Protein AF-A0A928ZDW4-F1 (afdb_monomer_lite)

Sequence (80 aa):
MAINKGITKQELAKQYGISWRTVYRTLKTCGLNTAKQRYSKDEELLFKFARSLFDGGFSKLQVADYINQFKTQKPITNYE

Secondary structure (DSSP, 8-state):
-----PEEHHHHHHHHT--HHHHHHHHHHTT--TT-SEE-HHHHHHHHHHHHHHHTT--HHHHHHHHHHHHHTS------

pLDDT: mean 83.92, std 15.69, range [35.5, 94.19]

Structure (mmCIF, N/CA/C/O backbone):
data_AF-A0A928ZDW4-F1
#
_entry.id   AF-A0A928ZDW4-F1
#
loop_
_atom_site.group_PDB
_atom_site.id
_atom_site.type_symbol
_atom_site.label_atom_id
_atom_site.label_alt_id
_atom_site.label_comp_id
_atom_site.label_asym_id
_atom_site.label_entity_id
_atom_site.label_seq_id
_atom_site.pdbx_PDB_ins_code
_atom_site.Cartn_x
_atom_site.Cartn_y
_atom_site.Cartn_z
_atom_site.occupancy
_atom_site.B_iso_or_equiv
_atom_site.auth_seq_id
_atom_site.auth_comp_id
_atom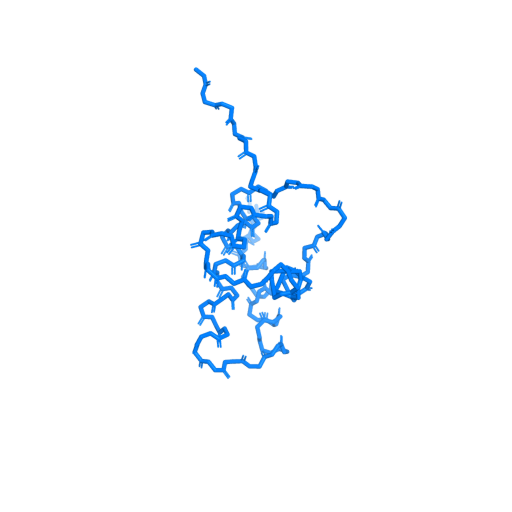_site.auth_asym_id
_atom_site.auth_atom_id
_atom_site.pdbx_PDB_model_num
ATOM 1 N N . MET A 1 1 ? -25.634 6.461 12.173 1.00 35.50 1 MET A N 1
ATOM 2 C CA . MET A 1 1 ? -24.238 6.949 12.262 1.00 35.50 1 MET A CA 1
ATOM 3 C C . MET A 1 1 ? -23.288 5.902 11.690 1.00 35.50 1 MET A C 1
ATOM 5 O O . MET A 1 1 ? -23.071 4.884 12.335 1.00 35.50 1 MET A O 1
ATOM 9 N N . ALA A 1 2 ? -22.750 6.100 10.483 1.00 44.38 2 ALA A N 1
ATOM 10 C CA . ALA A 1 2 ? -21.732 5.198 9.944 1.00 44.38 2 ALA A CA 1
ATOM 11 C C . ALA A 1 2 ? -20.380 5.544 10.580 1.00 44.38 2 ALA A C 1
ATOM 13 O O . ALA A 1 2 ? -19.806 6.598 10.314 1.00 44.38 2 ALA A O 1
ATOM 14 N N . ILE A 1 3 ? -19.895 4.670 11.459 1.00 50.84 3 ILE A N 1
ATOM 15 C CA . ILE A 1 3 ? -18.536 4.740 11.992 1.00 50.84 3 ILE A CA 1
ATOM 16 C C . ILE A 1 3 ? -17.607 4.684 10.774 1.00 50.84 3 ILE A C 1
ATOM 18 O O . ILE A 1 3 ? -17.647 3.701 10.035 1.00 50.84 3 ILE A O 1
ATOM 22 N N . ASN A 1 4 ? -16.803 5.727 10.535 1.00 56.25 4 ASN A N 1
ATOM 23 C CA . ASN A 1 4 ? -15.696 5.684 9.573 1.00 56.25 4 ASN A CA 1
ATOM 24 C C . ASN A 1 4 ? -14.678 4.653 10.084 1.00 56.25 4 ASN A C 1
ATOM 26 O O . ASN A 1 4 ? -13.696 4.975 10.751 1.00 56.25 4 ASN A O 1
ATOM 30 N N . LYS A 1 5 ? -14.977 3.375 9.864 1.00 72.19 5 LYS A N 1
ATOM 31 C CA . LYS A 1 5 ? -14.155 2.258 10.298 1.00 72.19 5 LYS A CA 1
ATOM 32 C C . LYS A 1 5 ? -13.066 2.120 9.245 1.00 72.19 5 LYS A C 1
ATOM 34 O O . LYS A 1 5 ? -13.328 1.656 8.144 1.00 72.19 5 LYS A O 1
ATOM 39 N N . GLY A 1 6 ? -11.875 2.626 9.558 1.00 82.50 6 GLY A N 1
ATOM 40 C CA . GLY A 1 6 ? -10.721 2.490 8.673 1.00 82.50 6 GLY A CA 1
ATOM 41 C C . GLY A 1 6 ? -10.438 1.022 8.346 1.00 82.50 6 GLY A C 1
ATOM 42 O O . GLY A 1 6 ? -10.686 0.142 9.176 1.00 82.50 6 GLY A O 1
ATOM 43 N N . ILE A 1 7 ? -9.908 0.771 7.153 1.00 89.62 7 ILE A N 1
ATOM 44 C CA . ILE A 1 7 ? -9.673 -0.574 6.629 1.00 89.62 7 ILE A CA 1
ATOM 45 C C . ILE A 1 7 ? -8.404 -1.186 7.228 1.00 89.62 7 ILE A C 1
ATOM 47 O O . ILE A 1 7 ? -7.402 -0.502 7.456 1.00 89.62 7 ILE A O 1
ATOM 51 N N . THR A 1 8 ? -8.423 -2.485 7.515 1.00 91.69 8 THR A N 1
ATOM 52 C CA . THR A 1 8 ? -7.241 -3.204 8.016 1.00 91.69 8 THR A CA 1
ATOM 53 C C . THR A 1 8 ? -6.392 -3.781 6.878 1.00 91.69 8 THR A C 1
ATOM 55 O O . THR A 1 8 ? -6.862 -3.988 5.762 1.00 91.69 8 THR A O 1
ATOM 58 N N . LYS A 1 9 ? -5.128 -4.137 7.158 1.00 91.31 9 LYS A N 1
ATOM 59 C CA . LYS A 1 9 ? -4.270 -4.830 6.168 1.00 91.31 9 LYS A CA 1
ATOM 60 C C . LYS A 1 9 ? -4.864 -6.160 5.695 1.00 91.31 9 LYS A C 1
ATOM 62 O O . LYS A 1 9 ? -4.634 -6.557 4.559 1.00 91.31 9 LYS A O 1
ATOM 67 N N . GLN A 1 10 ? -5.569 -6.867 6.579 1.00 90.88 10 GLN A N 1
ATOM 68 C CA . GLN A 1 10 ? -6.208 -8.140 6.248 1.00 90.88 10 GLN A CA 1
ATOM 69 C C . GLN A 1 10 ? -7.414 -7.940 5.330 1.00 90.88 10 GLN A C 1
ATOM 71 O O . GLN A 1 10 ? -7.603 -8.726 4.408 1.00 90.88 10 GLN A O 1
ATOM 76 N N . GLU A 1 11 ? -8.194 -6.881 5.539 1.00 91.38 11 GLU A N 1
ATOM 77 C CA . GLU A 1 11 ? -9.288 -6.528 4.633 1.00 91.38 11 GLU A CA 1
ATOM 78 C C . GLU A 1 11 ? -8.768 -6.081 3.270 1.00 91.38 11 GLU A C 1
ATOM 80 O O . GLU A 1 11 ? -9.241 -6.596 2.264 1.00 91.38 11 GLU A O 1
ATOM 85 N N . LEU A 1 12 ? -7.718 -5.252 3.223 1.00 91.44 12 LEU A N 1
ATOM 86 C CA . LEU A 1 12 ? -7.036 -4.910 1.968 1.00 91.44 12 LEU A CA 1
ATOM 87 C C . LEU A 1 12 ? -6.526 -6.161 1.235 1.00 91.44 12 LEU A C 1
ATOM 89 O O . LEU A 1 12 ? -6.695 -6.288 0.028 1.00 91.44 12 LEU A O 1
ATOM 93 N N . ALA A 1 13 ? -5.927 -7.114 1.950 1.00 93.81 13 ALA A N 1
ATOM 94 C CA . ALA A 1 13 ? -5.461 -8.364 1.352 1.00 93.81 13 ALA A CA 1
ATOM 95 C C . ALA A 1 13 ? -6.616 -9.161 0.722 1.00 93.81 13 ALA A C 1
ATOM 97 O O . ALA A 1 13 ? -6.506 -9.604 -0.420 1.00 93.81 13 ALA A O 1
ATOM 98 N N . LYS A 1 14 ? -7.737 -9.298 1.443 1.00 93.25 14 LYS A N 1
ATOM 99 C CA . LYS A 1 14 ? -8.933 -10.003 0.961 1.00 93.25 14 LYS A CA 1
ATOM 100 C C . LYS A 1 14 ? -9.584 -9.293 -0.225 1.00 93.25 14 LYS A C 1
ATOM 102 O O . LYS A 1 14 ? -9.882 -9.941 -1.218 1.00 93.25 14 LYS A O 1
ATOM 107 N N . GLN A 1 15 ? -9.769 -7.979 -0.135 1.00 91.12 15 GLN A N 1
ATOM 108 C CA . GLN A 1 15 ? -10.451 -7.176 -1.151 1.00 91.12 15 GLN A CA 1
ATOM 109 C C . GLN A 1 15 ? -9.712 -7.181 -2.490 1.00 91.12 15 GLN A C 1
ATOM 111 O O . GLN A 1 15 ? -10.344 -7.230 -3.538 1.00 91.12 15 GLN A O 1
ATOM 116 N N . TYR A 1 16 ? -8.380 -7.146 -2.456 1.00 89.38 16 TYR A N 1
ATOM 117 C CA . TYR A 1 16 ? -7.555 -7.131 -3.663 1.00 89.38 16 TYR A CA 1
ATOM 118 C C . TYR A 1 16 ? -7.073 -8.529 -4.076 1.00 89.38 16 TYR A C 1
ATOM 120 O O . TYR A 1 16 ? -6.371 -8.650 -5.074 1.00 89.38 16 TYR A O 1
ATOM 128 N N . GLY A 1 17 ? -7.406 -9.580 -3.316 1.00 92.94 17 GLY A N 1
ATOM 129 C CA . GLY A 1 17 ? -6.955 -10.946 -3.595 1.00 92.94 17 GLY A CA 1
ATOM 130 C C . GLY A 1 17 ? -5.432 -11.118 -3.546 1.00 92.94 17 GLY A C 1
ATOM 131 O O . GLY A 1 17 ? -4.887 -11.968 -4.244 1.00 92.94 17 GLY A O 1
ATOM 132 N N . ILE A 1 18 ? -4.724 -10.308 -2.750 1.00 93.12 18 ILE A N 1
ATOM 133 C CA . ILE A 1 18 ? -3.256 -10.316 -2.679 1.00 93.12 18 ILE A CA 1
ATOM 134 C C . ILE A 1 18 ? -2.742 -10.685 -1.291 1.00 93.12 18 ILE A C 1
ATOM 136 O O . ILE A 1 18 ? -3.364 -10.430 -0.262 1.00 93.12 18 ILE A O 1
ATOM 140 N N . SER A 1 19 ? -1.525 -11.220 -1.252 1.00 93.94 19 SER A N 1
ATOM 141 C CA . SER A 1 19 ? -0.847 -11.567 -0.006 1.00 93.94 19 SER A CA 1
ATOM 142 C C . SER A 1 19 ? -0.667 -10.358 0.917 1.00 93.94 19 SER A C 1
ATOM 144 O O . SER A 1 19 ? -0.272 -9.273 0.486 1.00 93.94 19 SER A O 1
ATOM 146 N N . TRP A 1 20 ? -0.814 -10.576 2.227 1.00 90.81 20 TRP A N 1
ATOM 147 C CA . TRP A 1 20 ? -0.563 -9.557 3.256 1.00 90.81 20 TRP A CA 1
ATOM 148 C C . TRP A 1 20 ? 0.830 -8.908 3.139 1.00 90.81 20 TRP A C 1
ATOM 150 O O . TRP A 1 20 ? 0.984 -7.704 3.339 1.00 90.81 20 TRP A O 1
ATOM 160 N N . ARG A 1 21 ? 1.850 -9.684 2.737 1.00 93.81 21 ARG A N 1
ATOM 161 C CA . ARG A 1 21 ? 3.205 -9.170 2.459 1.00 93.81 21 ARG A CA 1
ATOM 162 C C . ARG A 1 21 ? 3.224 -8.168 1.300 1.00 93.81 21 ARG A C 1
ATOM 164 O O . ARG A 1 21 ? 3.963 -7.187 1.366 1.00 93.81 21 ARG A O 1
ATOM 171 N N . THR A 1 22 ? 2.421 -8.396 0.263 1.00 94.06 22 THR A N 1
ATOM 172 C CA . THR A 1 22 ? 2.267 -7.475 -0.870 1.00 94.06 22 THR A CA 1
ATOM 173 C C . THR A 1 22 ? 1.591 -6.193 -0.409 1.00 94.06 22 THR A C 1
ATOM 175 O O . THR 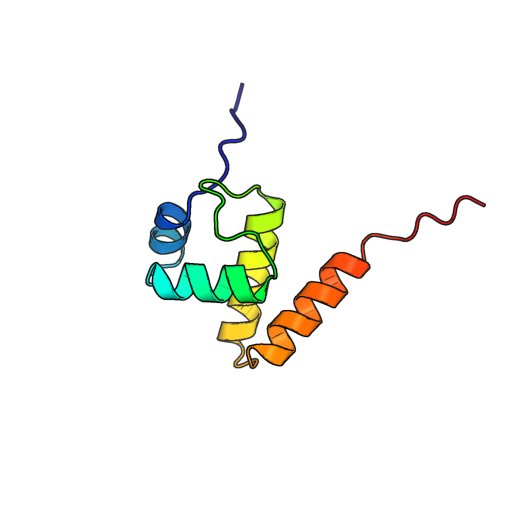A 1 22 ? 2.122 -5.117 -0.667 1.00 94.06 22 THR A O 1
ATOM 178 N N . VAL A 1 23 ? 0.513 -6.301 0.379 1.00 94.19 23 VAL A N 1
ATOM 179 C CA . VAL A 1 23 ? -0.150 -5.139 0.994 1.00 94.19 23 VAL A CA 1
ATOM 180 C C . VAL A 1 23 ? 0.852 -4.304 1.794 1.00 94.19 23 VAL A C 1
ATOM 182 O O . VAL A 1 23 ? 0.983 -3.104 1.569 1.00 94.19 23 VAL A O 1
ATOM 185 N N . TYR A 1 24 ? 1.624 -4.943 2.678 1.00 93.81 24 TYR A N 1
ATOM 186 C CA . TYR A 1 24 ? 2.650 -4.277 3.482 1.00 93.81 24 TYR A CA 1
ATOM 187 C C . TYR A 1 24 ? 3.689 -3.542 2.619 1.00 93.81 24 TYR A C 1
ATOM 189 O O . TYR A 1 24 ? 4.017 -2.386 2.892 1.00 93.81 24 TYR A O 1
ATOM 197 N N . ARG A 1 25 ? 4.198 -4.183 1.558 1.00 93.50 25 ARG A N 1
ATOM 198 C CA . ARG A 1 25 ? 5.191 -3.584 0.650 1.00 93.50 25 ARG A CA 1
ATOM 199 C C . ARG A 1 25 ? 4.624 -2.400 -0.129 1.00 93.50 25 ARG A C 1
ATOM 201 O O . ARG A 1 25 ? 5.318 -1.394 -0.273 1.00 93.50 25 ARG A O 1
ATOM 208 N N . THR A 1 26 ? 3.385 -2.497 -0.604 1.00 93.94 26 THR A N 1
ATOM 209 C CA . THR A 1 26 ? 2.706 -1.398 -1.296 1.00 93.94 26 THR A CA 1
ATOM 210 C C . THR A 1 26 ? 2.479 -0.225 -0.345 1.00 93.94 26 THR A C 1
ATOM 212 O O . THR A 1 26 ? 2.910 0.877 -0.660 1.00 93.94 26 THR A O 1
ATOM 215 N N . LEU A 1 27 ? 1.955 -0.459 0.866 1.00 93.12 27 LEU A N 1
ATOM 216 C CA . LEU A 1 27 ? 1.786 0.585 1.889 1.00 93.12 27 LEU A CA 1
ATOM 217 C C . LEU A 1 27 ? 3.113 1.275 2.244 1.00 93.12 27 LEU A C 1
ATOM 219 O O . LEU A 1 27 ? 3.169 2.500 2.345 1.00 93.12 27 LEU A O 1
ATOM 223 N N . LYS A 1 28 ? 4.198 0.501 2.375 1.00 93.69 28 LYS A N 1
ATOM 224 C CA . LYS A 1 28 ? 5.547 1.040 2.602 1.00 93.69 28 LYS A CA 1
ATOM 225 C C . LYS A 1 28 ? 6.025 1.899 1.428 1.00 93.69 28 LYS A C 1
ATOM 227 O O . LYS A 1 28 ? 6.681 2.909 1.647 1.00 93.69 28 LYS A O 1
ATOM 232 N N . THR A 1 29 ? 5.692 1.516 0.196 1.00 92.25 29 THR A N 1
ATOM 233 C CA . THR A 1 29 ? 6.026 2.288 -1.016 1.00 92.25 29 THR A CA 1
ATOM 234 C C . THR A 1 29 ? 5.247 3.598 -1.071 1.00 92.25 29 THR A C 1
ATOM 236 O O . THR A 1 29 ? 5.811 4.623 -1.428 1.00 92.25 29 THR A O 1
ATOM 239 N N . CYS A 1 30 ? 3.994 3.600 -0.610 1.00 90.06 30 CYS A N 1
ATOM 240 C CA . CYS A 1 30 ? 3.201 4.819 -0.460 1.00 90.06 30 CYS A CA 1
ATOM 241 C C . CYS A 1 30 ? 3.711 5.755 0.657 1.00 90.06 30 CYS A C 1
ATOM 243 O O . CYS A 1 30 ? 3.128 6.818 0.878 1.00 90.06 30 CYS A O 1
ATOM 245 N N . GLY A 1 31 ? 4.738 5.362 1.420 1.00 89.25 31 GLY A N 1
ATOM 246 C CA . GLY A 1 31 ? 5.224 6.110 2.581 1.00 89.25 31 GLY A CA 1
ATOM 247 C C . GLY A 1 31 ? 4.208 6.176 3.726 1.00 89.25 31 GLY A C 1
ATOM 248 O O . GLY A 1 31 ? 4.192 7.149 4.475 1.00 89.25 31 GLY A O 1
ATOM 249 N N . LEU A 1 32 ? 3.313 5.188 3.829 1.00 88.69 32 LEU A N 1
ATOM 250 C CA . LEU A 1 32 ? 2.321 5.107 4.900 1.00 88.69 32 LEU A CA 1
ATOM 251 C C . LEU A 1 32 ? 2.898 4.398 6.125 1.00 88.69 32 LEU A C 1
ATOM 253 O O . LEU A 1 32 ? 3.727 3.490 6.015 1.00 88.69 32 LEU A O 1
ATOM 257 N N . ASN A 1 33 ? 2.414 4.769 7.312 1.00 90.00 33 ASN A N 1
ATOM 258 C CA . ASN A 1 33 ? 2.846 4.124 8.546 1.00 90.00 33 ASN A CA 1
ATOM 259 C C . ASN A 1 33 ? 2.314 2.679 8.611 1.00 90.00 33 ASN A C 1
ATOM 261 O O . ASN A 1 33 ? 1.118 2.422 8.783 1.00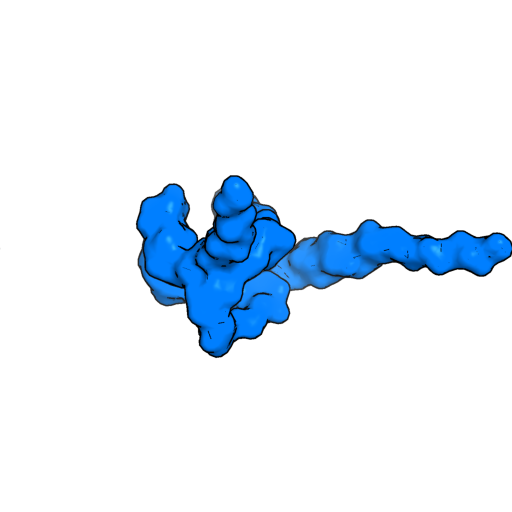 90.00 33 ASN A O 1
ATOM 265 N N . THR A 1 34 ? 3.220 1.708 8.498 1.00 89.25 34 THR A N 1
ATOM 266 C CA . THR A 1 34 ? 2.882 0.282 8.532 1.00 89.25 34 THR A CA 1
ATOM 267 C C . THR A 1 34 ? 2.635 -0.266 9.937 1.00 89.25 34 THR A C 1
ATOM 269 O O . THR A 1 34 ? 2.178 -1.401 10.042 1.00 89.25 34 THR A O 1
ATOM 272 N N . ALA A 1 35 ? 2.898 0.489 11.006 1.00 88.12 35 ALA A N 1
ATOM 273 C CA . ALA A 1 35 ? 2.550 0.090 12.373 1.00 88.12 35 ALA A CA 1
ATOM 274 C C . ALA A 1 35 ? 1.057 0.303 12.679 1.00 88.12 35 ALA A C 1
ATOM 276 O O . ALA A 1 35 ? 0.513 -0.320 13.589 1.00 88.12 35 ALA A O 1
ATOM 277 N N . LYS A 1 36 ? 0.364 1.132 11.885 1.00 87.81 36 LYS A N 1
ATOM 278 C CA . LYS A 1 36 ? -1.079 1.347 12.025 1.00 87.81 36 LYS A CA 1
ATOM 279 C C . LYS A 1 36 ? -1.858 0.047 11.811 1.00 87.81 36 LYS A C 1
ATOM 281 O O . LYS A 1 36 ? -1.567 -0.732 10.896 1.00 87.81 36 LYS A O 1
ATOM 286 N N . GLN A 1 37 ? -2.878 -0.164 12.640 1.00 86.69 37 GLN A N 1
ATOM 287 C CA . GLN A 1 37 ? -3.812 -1.283 12.486 1.00 86.69 37 GLN A CA 1
ATOM 288 C C . GLN A 1 37 ? -4.918 -0.986 11.465 1.00 86.69 37 GLN A C 1
ATOM 290 O O . GLN A 1 37 ? -5.359 -1.901 10.770 1.00 86.69 37 GLN A O 1
ATOM 295 N N . ARG A 1 38 ? -5.338 0.282 11.357 1.00 89.94 38 ARG A N 1
ATOM 296 C CA . ARG A 1 38 ? -6.403 0.754 10.463 1.00 89.94 38 ARG A CA 1
ATOM 297 C C . ARG A 1 38 ? -5.927 1.934 9.622 1.00 89.94 38 ARG A C 1
ATOM 299 O O . ARG A 1 38 ? -5.163 2.760 10.119 1.00 89.94 38 ARG A O 1
ATOM 306 N N . TYR A 1 39 ? -6.404 1.990 8.386 1.00 89.12 39 TYR A N 1
ATOM 307 C CA . TYR A 1 39 ? -6.083 3.012 7.395 1.00 89.12 39 TYR A CA 1
ATOM 308 C C . TYR A 1 39 ? -7.332 3.814 7.036 1.00 89.12 39 TYR A C 1
ATOM 310 O O . TYR A 1 39 ? -8.417 3.250 6.885 1.00 89.12 39 TYR A O 1
ATOM 318 N N . SER A 1 40 ? -7.184 5.130 6.927 1.00 90.44 40 SER A N 1
ATOM 319 C CA . SER A 1 40 ? -8.260 6.028 6.495 1.00 90.44 40 SER A CA 1
ATOM 320 C C . SER A 1 40 ? -8.570 5.861 5.004 1.00 90.44 40 SER A C 1
ATOM 322 O O . SER A 1 40 ? -7.769 5.300 4.256 1.00 90.44 40 SER A O 1
ATOM 324 N N . LYS A 1 41 ? -9.700 6.415 4.545 1.00 87.00 41 LYS A N 1
ATOM 325 C CA . LYS A 1 41 ? -10.077 6.396 3.120 1.00 87.00 41 LYS A CA 1
ATOM 326 C C . LYS A 1 41 ? -9.012 7.029 2.215 1.00 87.00 41 LYS A C 1
ATOM 328 O O . LYS A 1 41 ? -8.723 6.479 1.161 1.00 87.00 41 LYS A O 1
ATOM 333 N N . ASP A 1 42 ? -8.375 8.122 2.638 1.00 86.75 42 ASP A N 1
ATOM 334 C CA . ASP A 1 42 ? -7.258 8.731 1.898 1.00 86.75 42 ASP A CA 1
ATOM 335 C C . ASP A 1 42 ? -6.060 7.782 1.745 1.00 86.75 42 ASP A C 1
ATOM 337 O O . ASP A 1 42 ? -5.445 7.695 0.685 1.00 86.75 42 ASP A O 1
ATOM 341 N N . GLU A 1 43 ? -5.735 7.028 2.798 1.00 89.81 43 GLU A N 1
ATOM 342 C CA . GLU A 1 43 ? -4.640 6.053 2.778 1.00 89.81 43 GLU A CA 1
ATOM 343 C C . GLU A 1 43 ? -4.986 4.849 1.883 1.00 89.81 43 GLU A C 1
ATOM 345 O O . GLU A 1 43 ? -4.122 4.336 1.170 1.00 89.81 43 GLU A O 1
ATOM 350 N N . GLU A 1 44 ? -6.255 4.432 1.871 1.00 90.56 44 GLU A N 1
ATOM 351 C CA . GLU A 1 44 ? -6.774 3.417 0.950 1.00 90.56 44 GLU A CA 1
ATOM 352 C C . GLU A 1 44 ? -6.721 3.886 -0.513 1.00 90.56 44 GLU A C 1
ATOM 354 O O . GLU A 1 44 ? -6.317 3.121 -1.389 1.00 90.56 44 GLU A O 1
ATOM 359 N N . LEU A 1 45 ? -7.055 5.150 -0.791 1.00 89.94 45 LEU A N 1
ATOM 360 C CA . LEU A 1 45 ? -6.947 5.731 -2.133 1.00 89.94 45 LEU A CA 1
ATOM 361 C C . LEU A 1 45 ? -5.499 5.730 -2.634 1.00 89.94 45 LEU A C 1
ATOM 363 O O . LEU A 1 45 ? -5.245 5.313 -3.765 1.00 89.94 45 LEU A O 1
ATOM 367 N N . LEU A 1 46 ? -4.538 6.107 -1.783 1.00 90.81 46 LEU A N 1
ATOM 368 C CA . LEU A 1 46 ? -3.110 6.024 -2.111 1.00 90.81 46 LEU A CA 1
ATOM 369 C C . LEU A 1 46 ? -2.675 4.584 -2.404 1.00 90.81 46 LEU A C 1
ATOM 371 O O . LEU A 1 46 ? -1.915 4.341 -3.342 1.00 90.81 46 LEU A O 1
ATOM 375 N N . PHE A 1 47 ? -3.171 3.621 -1.625 1.00 92.31 47 PHE A N 1
ATOM 376 C CA . PHE A 1 47 ? -2.909 2.205 -1.859 1.00 92.31 47 PHE A CA 1
ATOM 377 C C . PHE A 1 47 ? -3.461 1.736 -3.212 1.00 92.31 47 PHE A C 1
ATOM 379 O O . PHE A 1 47 ? -2.747 1.079 -3.973 1.00 92.31 47 PHE A O 1
ATOM 386 N N . LYS A 1 48 ? -4.708 2.102 -3.536 1.00 92.44 48 LYS A N 1
ATOM 387 C CA . LYS A 1 48 ? -5.358 1.776 -4.813 1.00 92.44 48 LYS A CA 1
ATOM 388 C C . LYS A 1 48 ? -4.601 2.374 -6.000 1.00 92.44 48 LYS A C 1
ATOM 390 O O . LYS A 1 48 ? -4.369 1.686 -6.996 1.00 92.44 48 LYS A O 1
ATOM 395 N N . PHE A 1 49 ? -4.175 3.629 -5.878 1.00 91.50 49 PHE A N 1
ATOM 396 C CA . PHE A 1 49 ? -3.382 4.304 -6.901 1.00 91.50 49 PHE A CA 1
ATOM 397 C C . PHE A 1 49 ? -2.034 3.605 -7.109 1.00 91.50 49 PHE A C 1
ATOM 399 O O . PHE A 1 49 ? -1.703 3.218 -8.228 1.00 91.50 49 PHE A O 1
ATOM 406 N N . ALA A 1 50 ? -1.308 3.313 -6.025 1.00 93.31 50 ALA A N 1
ATOM 407 C CA . ALA A 1 50 ? -0.054 2.569 -6.104 1.00 93.31 50 ALA A CA 1
ATOM 408 C C . ALA A 1 50 ? -0.232 1.178 -6.728 1.00 93.31 50 ALA A C 1
ATOM 410 O O . ALA A 1 50 ? 0.611 0.743 -7.508 1.00 93.31 50 ALA A O 1
ATOM 411 N N . ARG A 1 51 ? -1.330 0.473 -6.421 1.00 93.19 51 ARG A N 1
ATOM 412 C CA . ARG A 1 51 ? -1.636 -0.818 -7.047 1.00 93.19 51 ARG A CA 1
ATOM 413 C C . ARG A 1 51 ? -1.883 -0.712 -8.544 1.00 93.19 51 ARG A C 1
ATOM 415 O O . ARG A 1 51 ? -1.401 -1.582 -9.257 1.00 93.19 51 ARG A O 1
ATOM 422 N N . SER A 1 52 ? -2.572 0.333 -8.991 1.00 92.81 52 SER A N 1
ATOM 423 C CA . SER A 1 52 ? -2.817 0.575 -10.418 1.00 92.81 52 SER A CA 1
ATOM 424 C C . SER A 1 52 ? -1.504 0.825 -11.166 1.00 92.81 52 SER A C 1
ATOM 426 O O . SER A 1 52 ? -1.293 0.281 -12.242 1.00 92.81 52 SER A O 1
ATOM 428 N N . LEU A 1 53 ? -0.564 1.555 -10.554 1.00 92.88 53 LEU A N 1
ATOM 429 C CA . LEU A 1 53 ? 0.774 1.742 -11.122 1.00 92.88 53 LEU A CA 1
ATOM 430 C C . LEU A 1 53 ? 1.578 0.432 -11.154 1.00 92.88 53 LEU A C 1
ATOM 432 O O . LEU A 1 53 ? 2.217 0.120 -12.150 1.00 92.88 53 LEU A O 1
ATOM 436 N N . PHE A 1 54 ? 1.532 -0.384 -10.098 1.00 92.94 54 PHE A N 1
ATOM 437 C CA . PHE A 1 54 ? 2.192 -1.694 -10.135 1.00 92.94 54 PHE A CA 1
ATOM 438 C C . PHE A 1 54 ? 1.604 -2.632 -11.196 1.00 92.94 54 PHE A C 1
ATOM 440 O O . PHE A 1 54 ? 2.343 -3.427 -11.767 1.00 92.94 54 PHE A O 1
ATOM 447 N N . ASP A 1 55 ? 0.294 -2.565 -11.430 1.00 92.19 55 ASP A N 1
ATOM 448 C CA . ASP A 1 55 ? -0.385 -3.337 -12.475 1.00 92.19 55 ASP A CA 1
ATOM 449 C C . ASP A 1 55 ? 0.042 -2.885 -13.880 1.00 92.19 55 ASP A C 1
ATOM 451 O O . ASP A 1 55 ? 0.334 -3.708 -14.739 1.00 92.19 55 ASP A O 1
ATOM 455 N N . GLY A 1 56 ? 0.236 -1.575 -14.065 1.00 92.50 56 GLY A N 1
ATOM 456 C CA . GLY A 1 56 ? 0.805 -0.986 -15.280 1.00 92.50 56 GLY A CA 1
ATOM 457 C C . GLY A 1 56 ? 2.312 -1.211 -15.478 1.00 92.50 56 GLY A C 1
ATOM 458 O O . GLY A 1 56 ? 2.902 -0.581 -16.351 1.00 92.50 56 GLY A O 1
ATOM 459 N N . GLY A 1 57 ? 2.960 -2.055 -14.668 1.00 93.56 57 GLY A N 1
ATOM 460 C CA . GLY A 1 57 ? 4.380 -2.397 -14.811 1.00 93.56 57 GLY A CA 1
ATOM 461 C C . GLY A 1 57 ? 5.365 -1.358 -14.264 1.00 93.56 57 GLY A C 1
ATOM 462 O O . GLY A 1 57 ? 6.572 -1.489 -14.473 1.00 93.56 57 GLY A O 1
ATOM 463 N N . PHE A 1 58 ? 4.895 -0.340 -13.536 1.00 93.00 58 PHE A N 1
ATOM 464 C CA . PHE A 1 58 ? 5.777 0.673 -12.963 1.00 93.00 58 PHE A CA 1
ATOM 465 C C . PHE A 1 58 ? 6.625 0.098 -11.824 1.00 93.00 58 PHE A C 1
ATOM 467 O O . PHE A 1 58 ? 6.164 -0.651 -10.955 1.00 93.00 58 PHE A O 1
ATOM 474 N N . SER A 1 59 ? 7.891 0.507 -11.791 1.00 93.56 59 SER A N 1
ATOM 475 C CA . SER A 1 59 ? 8.826 0.112 -10.744 1.00 93.56 59 SER A CA 1
ATOM 476 C C . SER A 1 59 ? 8.500 0.786 -9.416 1.00 93.56 59 SER A C 1
ATOM 478 O O . SER A 1 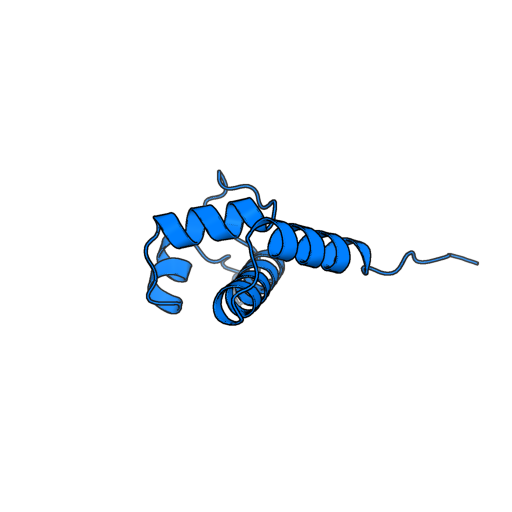59 ? 8.013 1.912 -9.363 1.00 93.56 59 SER A O 1
ATOM 480 N N . LYS A 1 60 ? 8.880 0.143 -8.308 1.00 91.56 60 LYS A N 1
ATOM 481 C CA . LYS A 1 60 ? 8.679 0.671 -6.948 1.00 91.56 60 LYS A CA 1
ATOM 482 C C . LYS A 1 60 ? 9.149 2.125 -6.771 1.00 91.56 60 LYS A C 1
ATOM 484 O O . LYS A 1 60 ? 8.485 2.882 -6.071 1.00 91.56 60 LYS A O 1
ATOM 489 N N . LEU A 1 61 ? 10.284 2.494 -7.372 1.00 91.19 61 LEU A N 1
ATOM 490 C CA . LEU A 1 61 ? 10.822 3.859 -7.310 1.00 91.19 61 LEU A CA 1
ATOM 491 C C . LEU A 1 61 ? 9.895 4.861 -8.008 1.00 91.19 61 LEU A C 1
ATOM 493 O O . LEU A 1 61 ? 9.563 5.880 -7.416 1.00 91.19 61 LEU A O 1
ATOM 497 N N . GLN A 1 62 ? 9.406 4.524 -9.205 1.00 90.69 62 GLN A N 1
ATOM 498 C CA . GLN A 1 62 ? 8.446 5.349 -9.944 1.00 90.69 62 GLN A CA 1
ATOM 499 C C . GLN A 1 62 ? 7.136 5.487 -9.165 1.00 90.69 62 GLN A C 1
ATOM 501 O O . GLN A 1 62 ? 6.630 6.587 -9.000 1.00 90.69 62 GLN A O 1
ATOM 506 N N . VAL A 1 63 ? 6.613 4.387 -8.611 1.00 91.50 63 VAL A N 1
ATOM 507 C CA . VAL A 1 63 ? 5.391 4.419 -7.792 1.00 91.50 63 VAL A CA 1
ATOM 508 C C . VAL A 1 63 ? 5.549 5.341 -6.581 1.00 91.50 63 VAL A C 1
ATOM 510 O O . VAL A 1 63 ? 4.644 6.116 -6.282 1.00 91.50 63 VAL A O 1
ATOM 513 N N . ALA A 1 64 ? 6.683 5.273 -5.880 1.00 91.38 64 ALA A N 1
ATOM 514 C CA . ALA A 1 64 ? 6.952 6.153 -4.745 1.00 91.38 64 ALA A CA 1
ATOM 515 C C . ALA A 1 64 ? 7.014 7.630 -5.167 1.00 91.38 64 ALA A C 1
ATOM 517 O O . ALA A 1 64 ? 6.460 8.482 -4.473 1.00 91.38 64 ALA A O 1
ATOM 518 N N . ASP A 1 65 ? 7.635 7.915 -6.313 1.00 90.94 65 ASP A N 1
ATOM 519 C CA . ASP A 1 65 ? 7.723 9.260 -6.879 1.00 90.94 65 ASP A CA 1
ATOM 520 C C . ASP A 1 65 ? 6.337 9.829 -7.227 1.00 90.94 65 ASP A C 1
ATOM 522 O O . ASP A 1 65 ? 5.951 10.872 -6.701 1.00 90.94 65 ASP A O 1
ATOM 526 N N . TYR A 1 66 ? 5.515 9.080 -7.972 1.00 90.44 66 TYR A N 1
ATOM 527 C CA . TYR A 1 66 ? 4.136 9.471 -8.287 1.00 90.44 66 TYR A CA 1
ATOM 528 C C . TYR A 1 66 ? 3.282 9.694 -7.035 1.00 90.44 66 TYR A C 1
ATOM 530 O O . TYR A 1 66 ? 2.493 10.636 -6.978 1.00 90.44 66 TYR A O 1
ATOM 538 N N . ILE A 1 67 ? 3.432 8.850 -6.009 1.00 89.06 67 ILE A N 1
ATOM 539 C CA . ILE A 1 67 ? 2.711 9.025 -4.742 1.00 89.06 67 ILE A CA 1
ATOM 540 C C . ILE A 1 67 ? 3.148 10.313 -4.035 1.00 89.06 67 ILE A C 1
ATOM 542 O O . ILE A 1 67 ? 2.304 11.012 -3.473 1.00 89.06 67 ILE A O 1
ATOM 546 N N . ASN A 1 68 ? 4.441 10.642 -4.046 1.00 87.75 68 ASN A N 1
ATOM 547 C CA . ASN A 1 68 ? 4.925 11.898 -3.479 1.00 87.75 68 ASN A CA 1
ATOM 548 C C . ASN A 1 68 ? 4.369 13.101 -4.250 1.00 87.75 68 ASN A C 1
ATOM 550 O O . ASN A 1 68 ? 3.826 14.000 -3.613 1.00 87.75 68 ASN A O 1
ATOM 554 N N . GLN A 1 69 ? 4.386 13.070 -5.587 1.00 85.62 69 GLN A N 1
ATOM 555 C CA . GLN A 1 69 ? 3.781 14.115 -6.422 1.00 85.62 69 GLN A CA 1
ATOM 556 C C . GLN A 1 69 ? 2.276 14.289 -6.146 1.00 85.62 69 GLN A C 1
ATOM 558 O O . GLN A 1 69 ? 1.769 15.407 -6.067 1.00 85.62 69 GLN A O 1
ATOM 563 N N . PHE A 1 70 ? 1.550 13.185 -5.948 1.00 81.50 70 PHE A N 1
ATOM 564 C CA . PHE A 1 70 ? 0.124 13.210 -5.622 1.00 81.50 70 PHE A CA 1
ATOM 565 C C . PHE 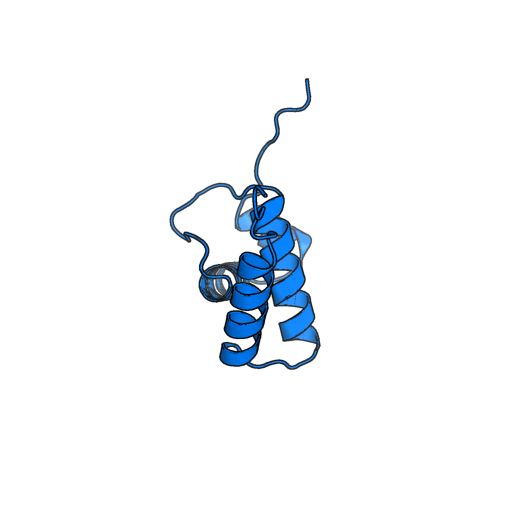A 1 70 ? -0.147 13.842 -4.248 1.00 81.50 70 PHE A C 1
ATOM 567 O O . PHE A 1 70 ? -1.117 14.577 -4.077 1.00 81.50 70 PHE A O 1
ATOM 574 N N . LYS A 1 71 ? 0.729 13.608 -3.261 1.00 78.81 71 LYS A N 1
ATOM 575 C CA . LYS A 1 71 ? 0.639 14.262 -1.944 1.00 78.81 71 LYS A CA 1
ATOM 576 C C . LYS A 1 71 ? 0.934 15.761 -2.019 1.00 78.81 71 LYS A C 1
ATOM 578 O O . LYS A 1 71 ? 0.318 16.520 -1.277 1.00 78.81 71 LYS A O 1
ATOM 583 N N . THR A 1 72 ? 1.860 16.179 -2.885 1.00 70.19 72 THR A N 1
ATOM 584 C CA . THR A 1 72 ? 2.260 17.588 -3.043 1.00 70.19 72 THR A CA 1
ATOM 585 C C . THR A 1 72 ? 1.284 18.410 -3.881 1.00 70.19 72 THR A C 1
ATOM 587 O O . THR A 1 72 ? 1.257 19.621 -3.733 1.00 70.19 72 THR A O 1
ATOM 590 N N . GLN A 1 73 ? 0.449 17.780 -4.715 1.00 62.12 73 GLN A N 1
ATOM 591 C CA . GLN A 1 73 ? -0.624 18.455 -5.465 1.00 62.12 73 GLN A CA 1
ATOM 592 C C . GLN A 1 73 ? -1.842 18.845 -4.605 1.00 62.12 73 GLN A C 1
ATOM 594 O O . GLN A 1 73 ? -2.828 19.357 -5.134 1.00 62.12 73 GLN A O 1
ATOM 599 N N . LYS A 1 74 ? -1.793 18.668 -3.275 1.00 52.12 74 LYS A N 1
ATOM 600 C CA . LYS A 1 74 ? -2.662 19.453 -2.390 1.00 52.12 74 LYS A CA 1
ATOM 601 C C . LYS A 1 74 ? -2.312 20.925 -2.635 1.00 52.12 74 LYS A C 1
ATOM 603 O O . LYS A 1 74 ? -1.152 21.272 -2.421 1.00 52.12 74 LYS A O 1
ATOM 608 N N . PRO A 1 75 ? -3.250 21.757 -3.125 1.00 42.09 75 PRO A N 1
ATOM 609 C CA . PRO A 1 75 ? -2.927 23.105 -3.554 1.00 42.09 75 PRO A CA 1
ATOM 610 C C . PRO A 1 75 ? -2.245 23.829 -2.404 1.00 42.09 75 PRO A C 1
ATOM 612 O O . PRO A 1 75 ? -2.737 23.823 -1.273 1.00 42.09 75 PRO A O 1
ATOM 615 N N . ILE A 1 76 ? -1.105 24.446 -2.704 1.00 50.84 76 ILE A N 1
ATOM 616 C CA . ILE A 1 76 ? -0.661 25.593 -1.932 1.00 50.84 76 ILE A CA 1
ATOM 617 C C . ILE A 1 76 ? -1.832 26.570 -2.056 1.00 50.84 76 ILE A C 1
ATOM 619 O O . ILE A 1 76 ? -2.062 27.125 -3.129 1.00 50.84 76 ILE A O 1
ATOM 623 N N . THR A 1 77 ? -2.650 26.692 -1.012 1.00 48.28 77 THR A N 1
ATOM 624 C CA . THR A 1 77 ? -3.514 27.855 -0.867 1.00 48.28 77 THR A CA 1
ATOM 625 C C . THR A 1 77 ? -2.551 29.027 -0.754 1.00 48.28 77 THR A C 1
ATOM 627 O O . THR A 1 77 ? -2.031 29.297 0.325 1.00 48.28 77 THR A O 1
ATOM 630 N N . ASN A 1 78 ? -2.240 29.668 -1.879 1.00 41.88 78 ASN A N 1
ATOM 631 C CA . ASN A 1 78 ? -1.772 31.039 -1.835 1.00 41.88 78 ASN A CA 1
ATOM 632 C C . ASN A 1 78 ? -2.979 31.850 -1.374 1.00 41.88 78 ASN A C 1
ATOM 634 O O . ASN A 1 78 ? -3.931 32.061 -2.119 1.00 41.88 78 ASN A O 1
ATOM 638 N N . TYR A 1 79 ? -2.968 32.189 -0.092 1.00 44.72 79 TYR A N 1
ATOM 639 C CA . TYR A 1 79 ? -3.694 33.333 0.429 1.00 44.72 79 TYR A CA 1
ATOM 640 C C . TYR A 1 79 ? -3.010 34.559 -0.187 1.00 44.72 79 TYR A C 1
ATOM 642 O O . TYR A 1 79 ? -1.896 34.902 0.214 1.00 44.72 79 TYR A O 1
ATOM 650 N N . GLU A 1 80 ? -3.630 35.116 -1.226 1.00 51.91 80 GLU A N 1
ATOM 651 C CA . GLU A 1 80 ? -3.472 36.531 -1.579 1.00 51.91 80 GLU A CA 1
ATOM 652 C C . GLU A 1 80 ? -4.284 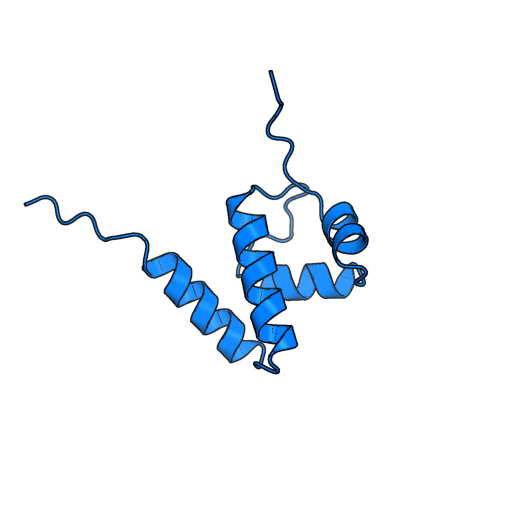37.388 -0.603 1.00 51.91 80 GLU A C 1
ATOM 654 O O . GLU A 1 80 ? -5.408 36.961 -0.237 1.00 51.91 80 GLU A O 1
#

Radius of gyration: 13.92 Å; chains: 1; bounding box: 35×48×28 Å

Foldseek 3Di:
DDDQFFDALVNVCVVVVHDSVVSLLLLVLLVHDSVDGGDGPVSVVLSVQLVVCVVVVHDSVVSSVVSVVVVVPPDPPPPD